Protein AF-A0A316VTS9-F1 (afdb_monomer_lite)

Foldseek 3Di:
DDDDDDPDPVVVVVVVVVVPDPVRQDQPAAQPPVVGRDTHSDPVVSVVCNVPPD

pLDDT: mean 86.5, std 9.3, range [59.62, 96.38]

Radius of gyration: 13.88 Å; chains: 1; bounding box: 27×17×38 Å

InterPro domains:
  IPR013087 Zinc finger C2H2-type [PF00096] (1-19)
  IPR013087 Zi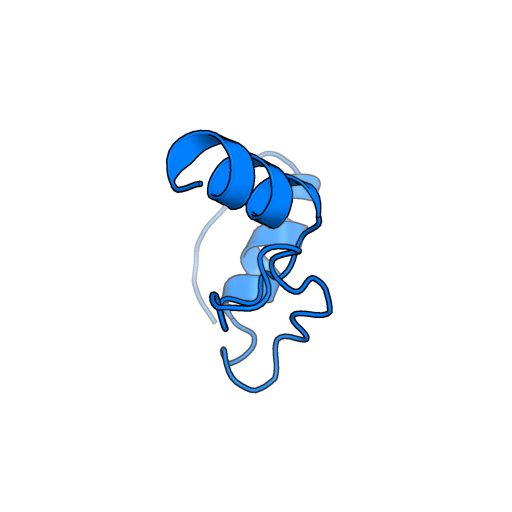nc finger C2H2-type [PS00028] (31-54)
  IPR013087 Zinc finger C2H2-type [PS50157] (29-54)
  IPR036236 Zinc finger C2H2 superfamily [SSF57667] (7-54)

Organism: NCBI:txid1522189

Structure (mmCIF, N/CA/C/O backbone):
data_AF-A0A316VTS9-F1
#
_entry.id   AF-A0A316VTS9-F1
#
loop_
_atom_site.group_PDB
_atom_site.id
_atom_site.type_symbol
_atom_site.label_atom_id
_atom_site.label_alt_id
_atom_site.label_comp_id
_atom_site.label_asym_id
_atom_site.label_entity_id
_atom_site.label_seq_id
_atom_site.pdbx_PDB_ins_code
_atom_site.Cartn_x
_atom_site.Cartn_y
_atom_site.Cartn_z
_atom_site.occupancy
_atom_site.B_iso_or_equiv
_atom_site.auth_seq_id
_atom_site.auth_comp_id
_atom_site.auth_asym_id
_atom_site.auth_atom_id
_atom_site.pdbx_PDB_model_num
ATOM 1 N N . LYS A 1 1 ? 15.689 -12.095 -12.950 1.00 59.62 1 LYS A N 1
ATOM 2 C CA . LYS A 1 1 ? 15.662 -10.983 -13.941 1.00 59.62 1 LYS A CA 1
ATOM 3 C C . LYS A 1 1 ? 14.510 -11.224 -14.913 1.00 59.62 1 LYS A C 1
ATOM 5 O O . LYS A 1 1 ? 14.311 -12.381 -15.257 1.00 59.62 1 LYS A O 1
ATOM 10 N N . CYS A 1 2 ? 13.756 -10.196 -15.322 1.00 84.00 2 CYS A N 1
ATOM 11 C CA . CYS A 1 2 ? 12.706 -10.331 -16.344 1.00 84.00 2 CYS A CA 1
ATOM 12 C C . CYS A 1 2 ? 12.921 -9.379 -17.535 1.00 84.00 2 CYS A C 1
ATOM 14 O O . CYS A 1 2 ? 13.644 -8.394 -17.407 1.00 84.00 2 CYS A O 1
ATOM 16 N N . ASN A 1 3 ? 12.269 -9.674 -18.665 1.00 83.81 3 ASN A N 1
ATOM 17 C CA . ASN A 1 3 ? 12.367 -8.927 -19.929 1.00 83.81 3 ASN A CA 1
ATOM 18 C C . ASN A 1 3 ? 11.223 -7.907 -20.107 1.00 83.81 3 ASN A C 1
ATOM 20 O O . ASN A 1 3 ? 10.728 -7.706 -21.213 1.00 83.81 3 ASN A O 1
ATOM 24 N N . LYS A 1 4 ? 10.738 -7.297 -19.017 1.00 84.31 4 LYS A N 1
ATOM 25 C CA . LYS A 1 4 ? 9.703 -6.257 -19.112 1.00 84.31 4 LYS A CA 1
ATOM 26 C C . LYS A 1 4 ? 10.323 -4.921 -19.511 1.00 84.31 4 LYS A C 1
ATOM 28 O O . LYS A 1 4 ? 11.256 -4.447 -18.864 1.00 84.31 4 LYS A O 1
ATOM 33 N N . HIS A 1 5 ? 9.745 -4.301 -20.533 1.00 86.12 5 HIS A N 1
ATOM 34 C CA . HIS A 1 5 ? 10.102 -2.965 -20.994 1.00 86.12 5 HIS A CA 1
ATOM 35 C C . HIS A 1 5 ? 9.089 -1.935 -20.490 1.00 86.12 5 HIS A C 1
ATOM 37 O O . HIS A 1 5 ? 7.904 -2.229 -20.346 1.00 86.12 5 HIS A O 1
ATOM 43 N N . PHE A 1 6 ? 9.578 -0.734 -20.185 1.00 89.69 6 PHE A N 1
ATOM 44 C CA . PHE A 1 6 ? 8.768 0.379 -19.703 1.00 89.69 6 PHE A CA 1
ATOM 45 C C . PHE A 1 6 ? 9.181 1.648 -20.439 1.00 89.69 6 PHE A C 1
ATOM 47 O O . PHE A 1 6 ? 10.364 1.985 -20.446 1.00 89.69 6 PHE A O 1
ATOM 54 N N . ASP A 1 7 ? 8.206 2.393 -20.953 1.00 92.06 7 ASP A N 1
ATOM 55 C CA . ASP A 1 7 ? 8.453 3.648 -21.682 1.00 92.06 7 ASP A CA 1
ATOM 56 C C . ASP A 1 7 ? 8.866 4.804 -20.756 1.00 92.06 7 ASP A C 1
ATOM 58 O O . ASP A 1 7 ? 9.332 5.850 -21.200 1.00 92.06 7 ASP A O 1
ATOM 62 N N . ARG A 1 8 ? 8.686 4.636 -19.437 1.00 93.56 8 ARG A N 1
ATOM 63 C CA . ARG A 1 8 ? 9.004 5.644 -18.417 1.00 93.56 8 ARG A CA 1
ATOM 64 C C . ARG A 1 8 ? 10.000 5.111 -17.394 1.00 93.56 8 ARG A C 1
ATOM 66 O O . ARG A 1 8 ? 9.776 4.068 -16.775 1.00 93.56 8 ARG A O 1
ATOM 73 N N . ALA A 1 9 ? 11.031 5.907 -17.108 1.00 87.94 9 ALA A N 1
ATOM 74 C CA . ALA A 1 9 ? 12.071 5.580 -16.129 1.00 87.94 9 ALA A CA 1
ATOM 75 C C . ALA A 1 9 ? 11.521 5.347 -14.706 1.00 87.94 9 ALA A C 1
ATOM 77 O O . ALA A 1 9 ? 11.976 4.442 -14.005 1.00 87.94 9 ALA A O 1
ATOM 78 N N . TYR A 1 10 ? 10.501 6.108 -14.290 1.00 86.19 10 TYR A N 1
ATOM 79 C CA . TYR A 1 10 ? 9.839 5.924 -12.991 1.00 86.19 10 TYR A CA 1
ATOM 80 C C . TYR A 1 10 ? 9.203 4.530 -12.844 1.00 86.19 10 TYR A C 1
ATOM 82 O O . TYR A 1 10 ? 9.313 3.893 -11.791 1.00 86.19 10 TYR A O 1
ATOM 90 N N . ASN A 1 11 ? 8.590 4.025 -13.918 1.00 87.31 11 ASN A N 1
ATOM 91 C CA . ASN A 1 11 ? 7.956 2.710 -13.924 1.00 87.31 11 ASN A CA 1
ATOM 92 C C . ASN A 1 11 ? 9.007 1.601 -13.855 1.00 87.31 11 ASN A C 1
ATOM 94 O O . ASN A 1 11 ? 8.848 0.674 -13.067 1.00 87.31 11 ASN A O 1
ATOM 98 N N . LEU A 1 12 ? 10.120 1.737 -14.586 1.00 88.62 12 LEU A N 1
ATOM 99 C CA . LEU A 1 12 ? 11.244 0.803 -14.491 1.00 88.62 12 LEU A CA 1
ATOM 100 C C . LEU A 1 12 ? 11.845 0.775 -13.077 1.00 88.62 12 LEU A C 1
ATOM 102 O O . LEU A 1 12 ? 12.105 -0.302 -12.540 1.00 88.62 12 LEU A O 1
ATOM 106 N N . LYS A 1 13 ? 12.039 1.942 -12.447 1.00 84.19 13 LYS A N 1
ATOM 107 C CA . LYS A 1 13 ? 12.550 2.039 -11.068 1.00 84.19 13 LYS A CA 1
ATOM 108 C C . LYS A 1 13 ? 11.634 1.309 -10.087 1.00 84.19 13 LYS A C 1
ATOM 110 O O . LYS A 1 13 ? 12.106 0.514 -9.281 1.00 84.19 13 LYS A O 1
ATOM 115 N N . THR A 1 14 ? 10.329 1.540 -10.199 1.00 82.88 14 THR A N 1
ATOM 116 C CA . THR A 1 14 ? 9.322 0.852 -9.386 1.00 82.88 14 THR A CA 1
ATOM 117 C C . THR A 1 14 ? 9.276 -0.645 -9.682 1.00 82.88 14 THR A C 1
ATOM 119 O O . THR A 1 14 ? 9.156 -1.451 -8.771 1.00 82.88 14 THR A O 1
ATOM 122 N N . HIS A 1 15 ? 9.413 -1.049 -10.940 1.00 86.31 15 HIS A N 1
ATOM 123 C CA . HIS A 1 15 ? 9.426 -2.456 -11.310 1.00 86.31 15 HIS A CA 1
ATOM 124 C C . HIS A 1 15 ? 10.631 -3.201 -10.726 1.00 86.31 15 HIS A C 1
ATOM 126 O O . HIS A 1 15 ? 10.484 -4.337 -10.285 1.00 86.31 15 HIS A O 1
ATOM 132 N N . ARG A 1 16 ? 11.809 -2.573 -10.648 1.00 83.38 16 ARG A N 1
ATOM 133 C CA . ARG A 1 16 ? 12.996 -3.202 -10.046 1.00 83.38 16 ARG A CA 1
ATOM 134 C C . ARG A 1 16 ? 12.771 -3.635 -8.599 1.00 83.38 16 ARG A C 1
ATOM 136 O O . ARG A 1 16 ? 13.280 -4.684 -8.220 1.00 83.38 16 ARG A O 1
ATOM 143 N N . THR A 1 17 ? 11.957 -2.914 -7.823 1.00 78.62 17 THR A N 1
ATOM 144 C CA . THR A 1 17 ? 11.630 -3.342 -6.454 1.00 78.62 17 THR A CA 1
ATOM 145 C C . THR A 1 17 ? 10.825 -4.640 -6.437 1.00 78.62 17 THR A C 1
ATOM 147 O O . THR A 1 17 ? 10.899 -5.370 -5.462 1.00 78.62 17 THR A O 1
ATOM 150 N N . THR A 1 18 ? 10.129 -4.998 -7.526 1.00 78.81 18 THR A N 1
ATOM 151 C CA . THR A 1 18 ? 9.420 -6.287 -7.634 1.00 78.81 18 THR A CA 1
ATOM 152 C C . THR A 1 18 ? 10.354 -7.494 -7.710 1.00 78.81 18 THR A C 1
ATOM 154 O O . THR A 1 18 ? 9.927 -8.601 -7.393 1.00 78.81 18 THR A O 1
ATOM 157 N N . HIS A 1 19 ? 11.613 -7.285 -8.105 1.00 82.44 19 HIS A N 1
ATOM 158 C CA . HIS A 1 19 ? 12.649 -8.316 -8.108 1.00 82.44 19 HIS A CA 1
ATOM 159 C C . HIS A 1 19 ? 13.375 -8.457 -6.768 1.00 82.44 19 HIS A C 1
ATOM 161 O O . HIS A 1 19 ? 14.068 -9.450 -6.585 1.00 82.44 19 HIS A O 1
ATOM 167 N N . ILE A 1 20 ? 13.216 -7.494 -5.858 1.00 77.88 20 ILE A N 1
ATOM 168 C CA . ILE A 1 20 ? 13.682 -7.611 -4.474 1.00 77.88 20 ILE A CA 1
ATOM 169 C C . ILE A 1 20 ? 12.700 -8.529 -3.746 1.00 77.88 20 ILE A C 1
ATOM 171 O O . ILE A 1 20 ? 11.478 -8.383 -3.923 1.00 77.88 20 ILE A O 1
ATOM 175 N N . ALA A 1 21 ? 13.215 -9.487 -2.980 1.00 67.19 21 ALA A N 1
ATOM 176 C CA . ALA A 1 21 ? 12.393 -10.444 -2.256 1.00 67.19 21 ALA A CA 1
ATOM 177 C C . ALA A 1 21 ? 11.471 -9.710 -1.254 1.00 67.19 21 ALA A C 1
ATOM 179 O O . ALA A 1 21 ? 11.732 -8.573 -0.854 1.00 67.19 21 ALA A O 1
ATOM 180 N N . ALA A 1 22 ? 10.290 -10.265 -0.970 1.00 65.19 22 ALA A N 1
ATOM 181 C CA . ALA A 1 22 ? 9.256 -9.552 -0.208 1.00 65.19 22 ALA A CA 1
ATOM 182 C C . ALA A 1 22 ? 9.627 -9.355 1.274 1.00 65.19 22 ALA A C 1
ATOM 184 O O . ALA A 1 22 ? 9.094 -8.446 1.909 1.00 65.19 22 ALA A O 1
ATOM 185 N N . ASP A 1 23 ? 10.519 -10.204 1.768 1.00 63.06 23 ASP A N 1
ATOM 186 C CA . ASP A 1 23 ? 11.212 -10.187 3.055 1.00 63.06 23 ASP A CA 1
ATOM 187 C C . ASP A 1 23 ? 12.306 -9.111 3.123 1.00 63.06 23 ASP A C 1
ATOM 189 O O . ASP A 1 23 ? 12.455 -8.464 4.152 1.00 63.06 23 ASP A O 1
ATOM 193 N N . GLU A 1 24 ? 13.000 -8.838 2.015 1.00 66.38 24 GLU A N 1
ATOM 194 C CA . GLU A 1 24 ? 14.002 -7.760 1.924 1.00 66.38 24 GLU A CA 1
ATOM 195 C C . GLU A 1 24 ? 13.393 -6.388 1.590 1.00 66.38 24 GLU A C 1
ATOM 197 O O . GLU A 1 24 ? 14.054 -5.350 1.676 1.00 66.38 24 GLU A O 1
ATOM 202 N N . ARG A 1 25 ? 12.125 -6.348 1.162 1.00 69.62 25 ARG A N 1
ATOM 203 C CA . ARG A 1 25 ? 11.415 -5.092 0.909 1.00 69.62 25 ARG A CA 1
ATOM 204 C C . ARG A 1 25 ? 11.001 -4.472 2.234 1.00 69.62 25 ARG A C 1
ATOM 206 O O . ARG A 1 25 ? 9.973 -4.843 2.793 1.00 69.62 25 ARG A O 1
ATOM 213 N N . GLU A 1 26 ? 11.759 -3.474 2.676 1.00 73.88 26 GLU A N 1
ATOM 214 C CA . GLU A 1 26 ? 11.381 -2.641 3.815 1.00 73.88 26 GLU A CA 1
ATOM 215 C C . GLU A 1 26 ? 9.967 -2.073 3.602 1.00 73.88 26 GLU A C 1
ATOM 217 O O . GLU A 1 26 ? 9.666 -1.418 2.595 1.00 73.88 26 GLU A O 1
ATOM 222 N N . LYS A 1 27 ? 9.074 -2.355 4.554 1.00 81.81 27 LYS A N 1
ATOM 223 C CA . LYS A 1 27 ? 7.703 -1.833 4.602 1.00 81.81 27 LYS A CA 1
ATOM 224 C C . LYS A 1 27 ? 7.553 -0.944 5.833 1.00 81.81 27 LYS A C 1
ATOM 226 O O . LYS A 1 27 ? 6.901 -1.351 6.786 1.00 81.81 27 LYS A O 1
ATOM 231 N N . PRO A 1 28 ? 8.154 0.256 5.831 1.00 84.88 28 PRO A N 1
ATOM 232 C CA . PRO A 1 28 ? 8.227 1.101 7.021 1.00 84.88 28 PRO A CA 1
ATOM 233 C C . PRO A 1 28 ? 6.900 1.800 7.358 1.00 84.88 28 PRO A C 1
ATOM 235 O O . PRO A 1 28 ? 6.887 2.700 8.188 1.00 84.88 28 PRO A O 1
ATOM 238 N N . PHE A 1 29 ? 5.803 1.483 6.662 1.00 91.38 29 PHE A N 1
ATOM 239 C CA . PHE A 1 29 ? 4.522 2.158 6.842 1.00 91.38 29 PHE A CA 1
ATOM 240 C C . PHE A 1 29 ? 3.475 1.191 7.386 1.00 91.38 29 PHE A C 1
ATOM 242 O O . PHE A 1 29 ? 2.810 0.481 6.621 1.00 91.38 29 PHE A O 1
ATOM 249 N N . ASP A 1 30 ? 3.318 1.209 8.701 1.00 93.81 30 ASP A N 1
ATOM 250 C CA . ASP A 1 30 ? 2.334 0.427 9.447 1.00 93.81 30 ASP A CA 1
ATOM 251 C C . ASP A 1 30 ? 0.940 1.050 9.318 1.00 93.81 30 ASP A C 1
ATOM 253 O O . ASP A 1 30 ? 0.792 2.272 9.198 1.00 93.81 30 ASP A O 1
ATOM 257 N N . CYS A 1 31 ? -0.100 0.217 9.328 1.00 95.44 31 CYS A N 1
ATOM 258 C CA . CYS A 1 31 ? -1.465 0.715 9.427 1.00 95.44 31 CYS A CA 1
ATOM 259 C C . CYS A 1 31 ? -1.652 1.450 10.768 1.00 95.44 31 CYS A C 1
ATOM 261 O O . CYS A 1 31 ? -1.325 0.889 11.810 1.00 95.44 31 CYS A O 1
ATOM 263 N N . PRO A 1 32 ? -2.211 2.676 10.786 1.00 94.19 32 PRO A N 1
ATOM 264 C CA . PRO A 1 32 ? -2.427 3.404 12.038 1.00 94.19 32 PRO A CA 1
ATOM 265 C C . PRO A 1 32 ? -3.549 2.803 12.901 1.00 94.19 32 PRO A C 1
ATOM 267 O O . PRO A 1 32 ? -3.734 3.216 14.045 1.00 94.19 32 PRO A O 1
ATOM 270 N N . TYR A 1 33 ? -4.320 1.849 12.372 1.00 95.19 33 TYR A N 1
ATOM 271 C CA . TYR A 1 33 ? -5.324 1.123 13.139 1.00 95.19 33 TYR A CA 1
ATOM 272 C C . TYR A 1 33 ? -4.639 0.042 13.978 1.00 95.19 33 TYR A C 1
ATOM 274 O O . TYR A 1 33 ? -4.182 -0.954 13.433 1.00 95.19 33 TYR A O 1
ATOM 282 N N . GLY A 1 34 ? -4.580 0.231 15.300 1.00 91.62 34 GLY A N 1
ATOM 283 C CA . GLY A 1 34 ? -3.846 -0.652 16.221 1.00 91.62 34 GLY A CA 1
ATOM 284 C C . GLY A 1 34 ? -4.160 -2.155 16.110 1.00 91.62 34 GLY A C 1
ATOM 285 O O . GLY A 1 34 ? -3.232 -2.951 16.202 1.00 91.62 34 GLY A O 1
ATOM 286 N N . PRO A 1 35 ? -5.418 -2.576 15.868 1.00 94.88 35 PRO A N 1
ATOM 287 C CA . PRO A 1 35 ? -5.739 -3.986 15.620 1.00 94.88 35 PRO A CA 1
ATOM 288 C C . PRO A 1 35 ? -5.311 -4.526 14.241 1.00 94.88 35 PRO A C 1
ATOM 290 O O . PRO A 1 35 ? -5.517 -5.706 13.964 1.00 94.88 35 PRO A O 1
ATOM 293 N N . CYS A 1 36 ? -4.783 -3.690 13.342 1.00 95.00 36 CYS A N 1
ATOM 294 C CA . CYS A 1 36 ? -4.340 -4.087 12.008 1.00 95.00 36 CYS A CA 1
ATOM 295 C C . CYS A 1 36 ? -2.813 -4.162 11.931 1.00 95.00 36 CYS A C 1
ATOM 297 O O . CYS A 1 36 ? -2.116 -3.156 11.983 1.00 95.00 36 CYS A O 1
ATOM 299 N N . GLU A 1 37 ? -2.294 -5.362 11.681 1.00 91.88 37 GLU A N 1
ATOM 300 C CA . GLU A 1 37 ? -0.852 -5.628 11.559 1.00 9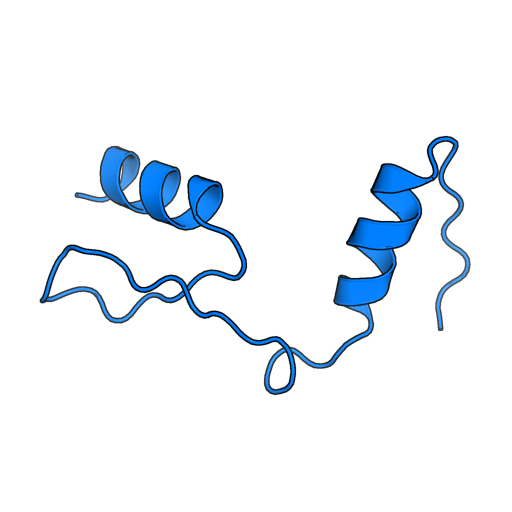1.88 37 GLU A CA 1
ATOM 301 C C . GLU A 1 37 ? -0.335 -5.477 10.115 1.00 91.88 37 GLU A C 1
ATOM 303 O O . GLU A 1 37 ? 0.745 -5.955 9.758 1.00 91.88 37 GLU A O 1
ATOM 308 N N . ARG A 1 38 ? -1.116 -4.850 9.222 1.00 90.94 38 ARG A N 1
ATOM 309 C CA . ARG A 1 38 ? -0.703 -4.690 7.822 1.00 90.94 38 ARG A CA 1
ATOM 310 C C . ARG A 1 38 ? 0.342 -3.593 7.677 1.00 90.94 38 ARG A C 1
ATOM 312 O O . ARG A 1 38 ? 0.116 -2.446 8.053 1.00 90.94 38 ARG A O 1
ATOM 319 N N . THR A 1 39 ? 1.433 -3.939 7.002 1.00 91.44 39 THR A N 1
ATOM 320 C CA . THR A 1 39 ? 2.510 -3.019 6.633 1.00 91.44 39 THR A CA 1
ATOM 321 C C . THR A 1 39 ? 2.601 -2.851 5.121 1.00 91.44 39 THR A C 1
ATOM 323 O O . THR A 1 39 ? 2.321 -3.766 4.333 1.00 91.44 39 THR A O 1
ATOM 326 N N . PHE A 1 40 ? 3.006 -1.658 4.693 1.00 90.31 40 PHE A N 1
ATOM 327 C CA . PHE A 1 40 ? 3.070 -1.281 3.286 1.00 90.31 40 PHE A CA 1
ATOM 328 C C . PHE A 1 40 ? 4.425 -0.668 2.944 1.00 90.31 40 PHE A C 1
ATOM 330 O O . PHE A 1 40 ? 5.092 -0.046 3.765 1.00 90.31 40 PHE A O 1
ATOM 337 N N . ALA A 1 41 ? 4.820 -0.805 1.679 1.00 85.62 41 ALA A N 1
ATOM 338 C CA . ALA A 1 41 ? 6.055 -0.211 1.167 1.00 85.62 41 ALA A CA 1
A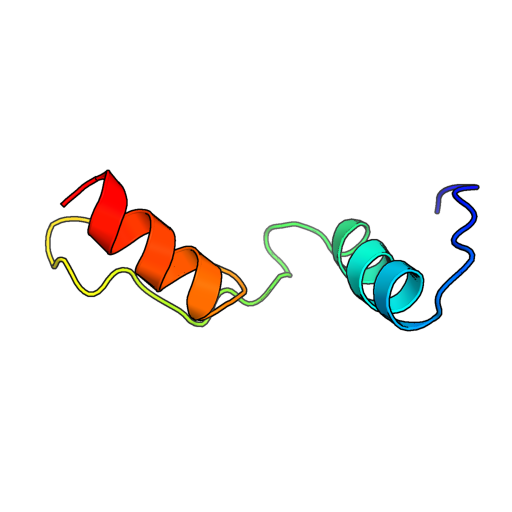TOM 339 C C . ALA A 1 41 ? 5.939 1.307 0.935 1.00 85.62 41 ALA A C 1
ATOM 341 O O . ALA A 1 41 ? 6.942 1.973 0.691 1.00 85.62 41 ALA A O 1
ATOM 342 N N . ARG A 1 42 ? 4.720 1.868 0.945 1.00 87.31 42 ARG A N 1
ATOM 343 C CA . ARG A 1 42 ? 4.476 3.293 0.688 1.00 87.31 42 ARG A CA 1
ATOM 344 C C . ARG A 1 42 ? 3.349 3.837 1.552 1.00 87.31 42 ARG A C 1
ATOM 346 O O . ARG A 1 42 ? 2.298 3.216 1.661 1.00 87.31 42 ARG A O 1
ATOM 353 N N . LYS A 1 43 ? 3.514 5.078 2.013 1.00 90.19 43 LYS A N 1
ATOM 354 C CA . LYS A 1 43 ? 2.503 5.805 2.794 1.00 90.19 43 LYS A CA 1
ATOM 355 C C . LYS A 1 43 ? 1.135 5.902 2.107 1.00 90.19 43 LYS A C 1
ATOM 357 O O . LYS A 1 43 ? 0.114 5.746 2.763 1.00 90.19 43 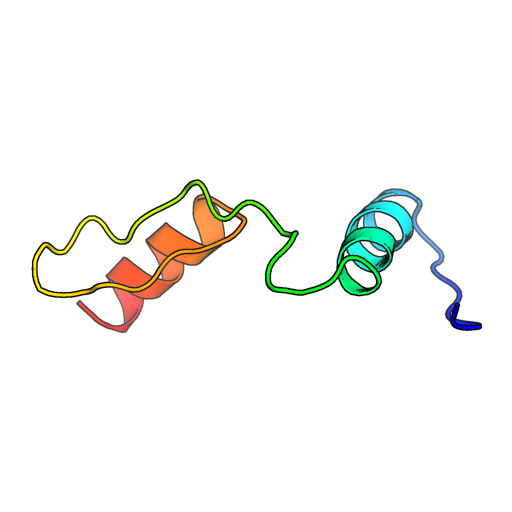LYS A O 1
ATOM 362 N N . HIS A 1 44 ? 1.092 6.162 0.797 1.00 92.06 44 HIS A N 1
ATOM 363 C CA . HIS A 1 44 ? -0.191 6.281 0.089 1.00 92.06 44 HIS A CA 1
ATOM 364 C C . HIS A 1 44 ? -0.959 4.955 0.043 1.00 92.06 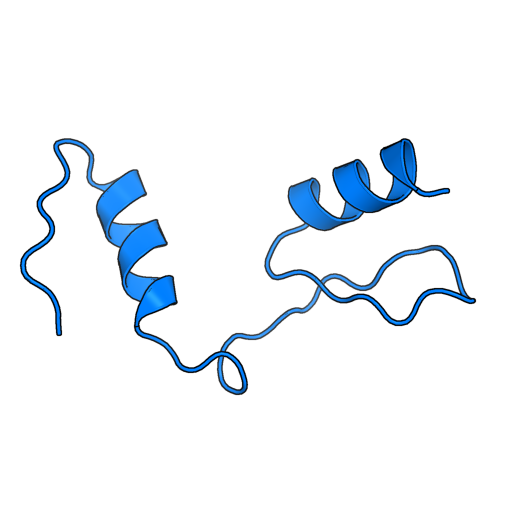44 HIS A C 1
ATOM 366 O O . HIS A 1 44 ? -2.187 4.961 0.074 1.00 92.06 44 HIS A O 1
ATOM 372 N N . ASP A 1 45 ? -0.245 3.827 -0.001 1.00 92.44 45 ASP A N 1
ATOM 373 C CA . ASP A 1 45 ? -0.851 2.500 0.030 1.00 92.44 45 ASP A CA 1
ATOM 374 C C . ASP A 1 45 ? -1.457 2.224 1.413 1.00 92.44 45 ASP A C 1
ATOM 376 O O . ASP A 1 45 ? -2.609 1.795 1.482 1.00 92.44 45 ASP A O 1
ATOM 380 N N . THR A 1 46 ? -0.745 2.572 2.493 1.00 94.94 46 THR A N 1
ATOM 381 C CA . THR A 1 46 ? -1.259 2.509 3.871 1.00 94.94 46 THR A CA 1
ATOM 382 C C . THR A 1 46 ? -2.512 3.358 4.054 1.00 94.94 46 THR A C 1
ATOM 384 O O . THR A 1 46 ? -3.510 2.874 4.578 1.00 94.94 46 THR A O 1
ATOM 387 N N . MET A 1 47 ? -2.495 4.615 3.596 1.00 95.38 47 MET A N 1
ATOM 388 C CA . MET A 1 47 ? -3.636 5.524 3.758 1.00 95.38 47 MET A CA 1
ATOM 389 C C . MET A 1 47 ? -4.864 5.055 2.983 1.00 95.38 47 MET A C 1
ATOM 391 O O . MET A 1 47 ? -5.973 5.101 3.507 1.00 95.38 47 MET A O 1
ATOM 395 N N . ARG A 1 48 ? -4.671 4.570 1.753 1.00 96.12 48 ARG A N 1
ATOM 396 C CA . ARG A 1 48 ? -5.755 3.978 0.965 1.00 96.12 48 ARG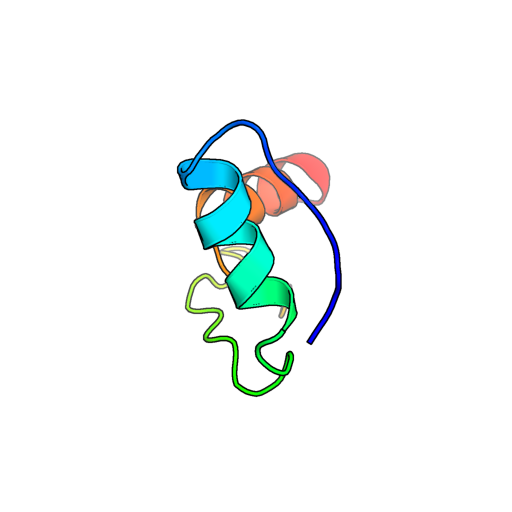 A CA 1
ATOM 397 C C . ARG A 1 48 ? -6.326 2.741 1.653 1.00 96.12 48 ARG A C 1
ATOM 399 O O . ARG A 1 48 ? -7.541 2.578 1.682 1.00 96.12 48 ARG A O 1
ATOM 406 N N . HIS A 1 49 ? -5.469 1.870 2.188 1.00 95.75 49 HIS A N 1
ATOM 407 C CA . HIS A 1 49 ? -5.916 0.714 2.960 1.00 95.75 49 HIS A CA 1
ATOM 408 C C . HIS A 1 49 ? -6.743 1.149 4.167 1.00 95.75 49 HIS A C 1
ATOM 410 O O . HIS A 1 49 ? -7.848 0.645 4.323 1.00 95.75 49 HIS A O 1
ATOM 416 N N . TYR A 1 50 ? -6.237 2.100 4.954 1.00 96.12 50 TYR A N 1
ATOM 417 C CA . TYR A 1 50 ? -6.946 2.624 6.112 1.00 96.12 50 TYR A CA 1
ATOM 418 C C . TYR A 1 50 ? -8.335 3.120 5.705 1.00 96.12 50 TYR A C 1
ATOM 420 O O . TYR A 1 50 ? -9.307 2.540 6.141 1.00 96.12 50 TYR A O 1
ATOM 428 N N . GLN A 1 51 ? -8.437 4.044 4.746 1.00 95.56 51 GLN A N 1
ATOM 429 C CA . GLN A 1 51 ? -9.718 4.628 4.309 1.00 95.56 51 GLN A CA 1
ATOM 430 C C . GLN A 1 51 ? -10.728 3.646 3.694 1.00 95.56 51 GLN A C 1
ATOM 432 O O . GLN A 1 51 ? -11.905 3.977 3.587 1.00 95.56 51 GLN A O 1
ATOM 437 N N . SER A 1 52 ? -10.275 2.499 3.180 1.00 96.38 52 SER A N 1
ATOM 438 C CA . SER A 1 52 ? -11.150 1.532 2.497 1.00 96.38 52 SER A CA 1
ATOM 439 C C . SER A 1 52 ? -11.512 0.322 3.351 1.00 96.38 52 SER A C 1
ATOM 441 O O . SER A 1 52 ? -12.441 -0.401 2.999 1.00 96.38 52 SER A O 1
ATOM 443 N N . VAL A 1 53 ? -10.777 0.076 4.437 1.00 95.31 53 VAL A N 1
ATOM 444 C CA . VAL A 1 53 ? -10.948 -1.100 5.305 1.00 95.31 53 VAL A CA 1
ATOM 445 C C . VAL A 1 53 ? -11.349 -0.707 6.731 1.00 95.31 53 VAL A C 1
ATOM 447 O O . VAL A 1 53 ? -11.979 -1.516 7.412 1.00 95.31 53 VAL A O 1
ATOM 450 N N . HIS A 1 54 ? -11.001 0.502 7.176 1.00 92.19 54 HIS A N 1
ATOM 451 C CA . HIS A 1 54 ? -11.239 1.035 8.519 1.00 92.19 54 HIS A CA 1
ATOM 452 C C . HIS A 1 54 ? -11.987 2.371 8.448 1.00 92.19 54 HIS A C 1
ATOM 454 O O . HIS A 1 54 ? -12.861 2.572 9.317 1.00 92.19 54 HIS A O 1
#

Secondary structure (DSSP, 8-state):
------SSHHHHHHHHHTTS-TTTS---EE-SSTT---EESSHHHHHHHHHHH-

Sequence (54 aa):
KCNKHFDRAYNLKTHRTTHIAADEREKPFDCPYGPCERTFARKHDTMRHYQSVH